Protein AF-A0A7S2Z6F0-F1 (afdb_monomer_lite)

Structure (mmCIF, N/CA/C/O backbone):
data_AF-A0A7S2Z6F0-F1
#
_entry.id   AF-A0A7S2Z6F0-F1
#
loop_
_atom_site.group_PDB
_atom_site.id
_atom_site.type_symbol
_atom_site.label_atom_id
_atom_site.label_alt_id
_atom_site.label_comp_id
_atom_site.label_asym_id
_atom_site.label_entity_id
_atom_site.label_seq_id
_atom_site.pdbx_PDB_ins_code
_atom_site.Cartn_x
_atom_site.Cartn_y
_atom_site.Cartn_z
_atom_site.occupancy
_atom_site.B_iso_or_equiv
_atom_site.auth_seq_id
_atom_site.auth_comp_id
_atom_site.auth_asym_id
_atom_site.auth_atom_id
_atom_site.pdbx_PDB_model_num
ATOM 1 N N . MET A 1 1 ? 10.493 10.769 13.240 1.00 28.98 1 MET A N 1
ATOM 2 C CA . MET A 1 1 ? 10.961 9.841 14.288 1.00 28.98 1 MET A CA 1
ATOM 3 C C . MET A 1 1 ? 11.169 8.491 13.631 1.00 28.98 1 MET A C 1
ATOM 5 O O . MET A 1 1 ? 10.191 7.843 13.295 1.00 28.98 1 MET A O 1
ATOM 9 N N . ALA A 1 2 ? 12.419 8.127 13.352 1.00 32.47 2 ALA A N 1
ATOM 10 C CA . ALA A 1 2 ? 12.763 6.760 12.983 1.00 32.47 2 ALA A CA 1
ATOM 11 C C . ALA A 1 2 ? 12.806 5.966 14.291 1.00 32.47 2 ALA A C 1
ATOM 13 O O . ALA A 1 2 ? 13.612 6.281 15.167 1.00 32.47 2 ALA A O 1
ATOM 14 N N . ALA A 1 3 ? 11.867 5.042 14.480 1.00 34.94 3 ALA A N 1
ATOM 15 C CA . ALA A 1 3 ? 11.883 4.174 15.646 1.00 34.94 3 ALA A CA 1
ATOM 16 C C . ALA A 1 3 ? 13.063 3.211 15.493 1.00 34.94 3 ALA A C 1
ATOM 18 O O . ALA A 1 3 ? 13.136 2.464 14.518 1.00 34.94 3 ALA A O 1
ATOM 19 N N . GLY A 1 4 ? 14.006 3.304 16.432 1.00 36.88 4 GLY A N 1
ATOM 20 C CA . GLY A 1 4 ? 15.134 2.395 16.538 1.00 36.88 4 GLY A CA 1
ATOM 21 C C . GLY A 1 4 ? 14.640 0.960 16.666 1.00 36.88 4 GLY A C 1
ATOM 22 O O . GLY A 1 4 ? 13.848 0.644 17.554 1.00 36.88 4 GLY A O 1
ATOM 23 N N . LEU A 1 5 ? 15.113 0.108 15.764 1.00 36.25 5 LEU A N 1
ATOM 24 C CA . LEU A 1 5 ? 15.184 -1.320 16.019 1.00 36.25 5 LEU A CA 1
ATOM 25 C C . LEU A 1 5 ? 16.353 -1.515 16.982 1.00 36.25 5 LEU A C 1
ATOM 27 O O . LEU A 1 5 ? 17.435 -0.972 16.750 1.00 36.25 5 LEU A O 1
ATOM 31 N N . GLY A 1 6 ? 16.087 -2.210 18.087 1.00 33.41 6 GLY A N 1
ATOM 32 C CA . GLY A 1 6 ? 17.112 -2.617 19.034 1.00 33.41 6 GLY A CA 1
ATOM 33 C C . GLY A 1 6 ? 18.266 -3.283 18.297 1.00 33.41 6 GLY A C 1
ATOM 34 O O . GLY A 1 6 ? 18.063 -4.064 17.368 1.00 33.41 6 GLY A O 1
ATOM 35 N N . THR A 1 7 ? 19.467 -2.892 18.693 1.00 40.44 7 THR A N 1
ATOM 36 C CA . THR A 1 7 ? 20.713 -3.568 18.375 1.00 40.44 7 THR A CA 1
ATOM 37 C C . THR A 1 7 ? 20.680 -4.916 19.083 1.00 40.44 7 THR A C 1
ATOM 39 O O . THR A 1 7 ? 20.999 -5.001 20.266 1.00 40.44 7 THR A O 1
ATOM 42 N N . ASP A 1 8 ? 20.225 -5.952 18.382 1.00 47.19 8 ASP A N 1
ATOM 43 C CA . ASP A 1 8 ? 20.734 -7.285 18.666 1.00 47.19 8 ASP A CA 1
ATOM 44 C C . ASP A 1 8 ? 22.156 -7.296 18.097 1.00 47.19 8 ASP A C 1
ATOM 46 O O . ASP A 1 8 ? 22.371 -7.253 16.882 1.00 47.19 8 ASP A O 1
ATOM 50 N N . ASP A 1 9 ? 23.101 -7.180 19.026 1.00 48.62 9 ASP A N 1
ATOM 51 C CA . ASP A 1 9 ? 24.543 -7.246 18.834 1.00 48.62 9 ASP A CA 1
ATOM 52 C C . ASP A 1 9 ? 24.935 -8.633 18.293 1.00 48.62 9 ASP A C 1
ATOM 54 O O . ASP A 1 9 ? 25.369 -9.503 19.043 1.00 48.62 9 ASP A O 1
ATOM 58 N N . ASP A 1 10 ? 24.782 -8.838 16.985 1.00 52.31 10 ASP A N 1
ATOM 59 C CA . ASP A 1 10 ? 25.494 -9.880 16.248 1.00 52.31 10 ASP A CA 1
ATOM 60 C C . ASP A 1 10 ? 26.629 -9.214 15.455 1.00 52.31 10 ASP A C 1
ATOM 62 O O . ASP A 1 10 ? 26.478 -8.785 14.306 1.00 52.31 10 ASP A O 1
ATOM 66 N N . ASP A 1 11 ? 27.775 -9.102 16.130 1.00 50.72 11 ASP A N 1
ATOM 67 C CA . ASP A 1 11 ? 29.098 -8.907 15.539 1.00 50.72 11 ASP A CA 1
ATOM 68 C C . ASP A 1 11 ? 29.379 -10.034 14.525 1.00 50.72 11 ASP A C 1
ATOM 70 O O . ASP A 1 11 ? 29.912 -11.086 14.872 1.00 50.72 11 ASP A O 1
ATOM 74 N N . ASP A 1 12 ? 29.038 -9.817 13.256 1.00 51.12 12 ASP A N 1
ATOM 75 C CA . ASP A 1 12 ? 29.495 -10.648 12.139 1.00 51.12 12 ASP A CA 1
ATOM 76 C C . ASP A 1 12 ? 30.152 -9.740 11.084 1.00 51.12 12 ASP A C 1
ATOM 78 O O . ASP A 1 12 ? 29.522 -9.197 10.169 1.00 51.12 12 ASP A O 1
ATOM 82 N N . ASP A 1 13 ? 31.467 -9.574 11.244 1.00 55.41 13 ASP A N 1
ATOM 83 C CA . ASP A 1 13 ? 32.414 -9.155 10.211 1.00 55.41 13 ASP A CA 1
ATOM 84 C C . ASP A 1 13 ? 32.274 -10.081 8.980 1.00 55.41 13 ASP A C 1
ATOM 86 O O . ASP A 1 13 ? 32.945 -11.107 8.869 1.00 55.41 13 ASP A O 1
ATOM 90 N N . ASP A 1 14 ? 31.405 -9.737 8.024 1.00 52.75 14 ASP A N 1
ATOM 91 C CA . ASP A 1 14 ? 31.362 -10.379 6.701 1.00 52.75 14 ASP A CA 1
ATOM 92 C C . ASP A 1 14 ? 31.604 -9.331 5.601 1.00 52.75 14 ASP A C 1
ATOM 94 O O . ASP A 1 14 ? 30.708 -8.832 4.910 1.00 52.75 14 ASP A O 1
ATOM 98 N N . ASN A 1 15 ? 32.879 -8.958 5.465 1.00 47.31 15 ASN A N 1
ATOM 99 C CA . ASN A 1 15 ? 33.428 -8.259 4.307 1.00 47.31 15 ASN A CA 1
ATOM 100 C C . ASN A 1 15 ? 33.490 -9.223 3.104 1.00 47.31 15 ASN A C 1
ATOM 102 O O . ASN A 1 15 ? 34.563 -9.654 2.685 1.00 47.31 15 ASN A O 1
ATOM 106 N N . GLY A 1 16 ? 32.323 -9.578 2.563 1.00 41.75 16 GLY A N 1
ATOM 107 C CA . GLY A 1 16 ? 32.182 -10.477 1.421 1.00 41.75 16 GLY A CA 1
ATOM 108 C C . GLY A 1 16 ? 30.924 -10.156 0.618 1.00 41.75 16 GLY A C 1
ATOM 109 O O . GLY A 1 16 ? 29.821 -10.451 1.057 1.00 41.75 16 GLY A O 1
ATOM 110 N N . GLY A 1 17 ? 31.105 -9.515 -0.543 1.00 44.94 17 GLY A N 1
ATOM 111 C CA . GLY A 1 17 ? 30.144 -9.413 -1.654 1.00 44.94 17 GLY A CA 1
ATOM 112 C C . GLY A 1 17 ? 28.656 -9.360 -1.288 1.00 44.94 17 GLY A C 1
ATOM 113 O O . GLY A 1 17 ? 27.978 -10.383 -1.244 1.00 44.94 17 GLY A O 1
ATOM 114 N N . LYS A 1 18 ? 28.108 -8.155 -1.096 1.00 53.34 18 LYS A N 1
ATOM 115 C CA . LYS A 1 18 ? 26.652 -7.953 -1.022 1.00 53.34 18 LYS A CA 1
ATOM 116 C C . LYS A 1 18 ? 26.072 -8.111 -2.433 1.00 53.34 18 LYS A C 1
ATOM 118 O O . LYS A 1 18 ? 25.842 -7.112 -3.112 1.00 53.34 18 LYS A O 1
ATOM 123 N N . ASP A 1 19 ? 25.890 -9.341 -2.898 1.00 49.50 19 ASP A N 1
ATOM 124 C CA . ASP A 1 19 ? 25.314 -9.612 -4.216 1.00 49.50 19 ASP A CA 1
ATOM 125 C C . ASP A 1 19 ? 23.825 -9.233 -4.218 1.00 49.50 19 ASP A C 1
ATOM 127 O O . ASP A 1 19 ? 22.947 -10.017 -3.863 1.00 49.50 19 ASP A O 1
ATOM 131 N N . LEU A 1 20 ? 23.537 -7.983 -4.587 1.00 54.72 20 LEU A N 1
ATOM 132 C CA . LEU A 1 20 ? 22.184 -7.482 -4.795 1.00 54.72 20 LEU A CA 1
ATOM 133 C C . LEU A 1 20 ? 21.721 -7.883 -6.201 1.00 54.72 20 LEU A C 1
ATOM 135 O O . LEU A 1 20 ? 22.098 -7.261 -7.193 1.00 54.72 20 LEU A O 1
ATOM 139 N N . ALA A 1 21 ? 20.875 -8.905 -6.299 1.00 60.53 21 ALA A N 1
ATOM 140 C CA . ALA A 1 21 ? 20.194 -9.228 -7.550 1.00 60.53 21 ALA A CA 1
ATOM 141 C C . ALA A 1 21 ? 19.023 -8.254 -7.769 1.00 60.53 21 ALA A C 1
ATOM 143 O O . ALA A 1 21 ? 18.063 -8.275 -7.000 1.00 60.53 21 ALA A O 1
ATOM 144 N N . ILE A 1 22 ? 19.101 -7.407 -8.802 1.00 61.94 22 ILE A N 1
ATOM 145 C CA . ILE A 1 22 ? 18.064 -6.418 -9.139 1.00 61.94 22 ILE A CA 1
ATOM 146 C C . ILE A 1 22 ? 17.164 -6.976 -10.246 1.00 61.94 22 ILE A C 1
ATOM 148 O O . ILE A 1 22 ? 17.638 -7.317 -11.328 1.00 61.94 22 ILE A O 1
ATOM 152 N N . GLY A 1 23 ? 15.857 -7.038 -9.990 1.00 59.66 23 GLY A N 1
ATOM 153 C CA . GLY A 1 23 ? 14.843 -7.317 -11.012 1.00 59.66 23 GLY A CA 1
ATOM 154 C C . GLY A 1 23 ? 14.172 -6.029 -11.495 1.00 59.66 23 GLY A C 1
ATOM 155 O O . GLY A 1 23 ? 13.851 -5.169 -10.679 1.00 59.66 23 GLY A O 1
ATOM 156 N N . SER A 1 24 ? 13.931 -5.881 -12.803 1.00 54.88 24 SER A N 1
ATOM 157 C CA . SER A 1 24 ? 13.106 -4.783 -13.334 1.00 54.88 24 SER A CA 1
ATOM 158 C C . SER A 1 24 ? 11.615 -5.140 -13.266 1.00 54.88 24 SER A C 1
ATOM 160 O O . SER A 1 24 ? 11.223 -6.210 -13.741 1.00 54.88 24 SER A O 1
ATOM 162 N N . MET A 1 25 ? 10.773 -4.249 -12.735 1.00 56.59 25 MET A N 1
ATOM 163 C CA . MET A 1 25 ? 9.312 -4.422 -12.714 1.00 56.59 25 MET A CA 1
ATOM 164 C C . MET A 1 25 ? 8.637 -4.040 -14.050 1.00 56.59 25 MET A C 1
ATOM 166 O O . MET A 1 25 ? 9.199 -3.328 -14.875 1.00 56.59 25 MET A O 1
ATOM 170 N N . ARG A 1 26 ? 7.459 -4.637 -14.285 1.00 63.72 26 ARG A N 1
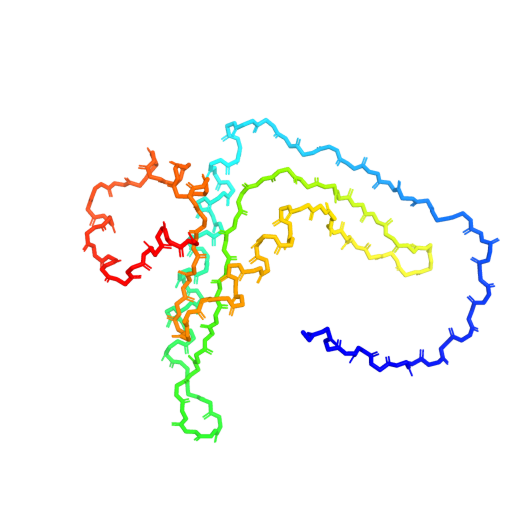ATOM 171 C CA . ARG A 1 26 ? 6.807 -4.893 -15.588 1.00 63.72 26 ARG A CA 1
ATOM 172 C C . ARG A 1 26 ? 6.048 -3.702 -16.223 1.00 63.72 26 ARG A C 1
ATOM 174 O O . ARG A 1 26 ? 5.934 -2.634 -15.641 1.00 63.72 26 ARG A O 1
ATOM 181 N N . ARG A 1 27 ? 5.513 -3.949 -17.437 1.00 61.91 27 ARG A N 1
ATOM 182 C CA . ARG A 1 27 ? 4.737 -3.055 -18.335 1.00 61.91 27 ARG A CA 1
ATOM 183 C C . ARG A 1 27 ? 3.595 -2.288 -17.644 1.00 61.91 27 ARG A C 1
ATOM 185 O O . ARG A 1 27 ? 2.875 -2.860 -16.833 1.00 61.91 27 ARG A O 1
ATOM 192 N N . GLU A 1 28 ? 3.336 -1.064 -18.112 1.00 64.00 28 GLU A N 1
ATOM 193 C CA . GLU A 1 28 ? 2.291 -0.134 -17.629 1.00 64.00 28 GLU A CA 1
ATOM 194 C C . GLU A 1 28 ? 0.897 -0.754 -17.433 1.00 64.00 28 GLU A C 1
ATOM 196 O O . GLU A 1 28 ? 0.264 -0.535 -16.405 1.00 64.00 28 GLU A O 1
ATOM 201 N N . ALA A 1 29 ? 0.431 -1.594 -18.362 1.00 62.88 29 ALA A N 1
ATOM 202 C CA . ALA A 1 29 ? -0.895 -2.218 -18.268 1.00 62.88 29 ALA A CA 1
ATOM 203 C C . ALA A 1 29 ? -1.066 -3.132 -17.036 1.00 62.88 29 ALA A C 1
ATOM 205 O O . ALA A 1 29 ? -2.184 -3.369 -16.586 1.00 62.88 29 ALA A O 1
ATOM 206 N N . GLU A 1 30 ? 0.031 -3.641 -16.467 1.00 75.25 30 GLU A N 1
ATOM 207 C CA . GLU A 1 30 ? -0.012 -4.475 -15.261 1.00 75.25 30 GLU A CA 1
ATOM 208 C C . GLU A 1 30 ? -0.081 -3.620 -13.982 1.00 75.25 30 GLU A C 1
ATOM 210 O O . GLU A 1 30 ? -0.606 -4.085 -12.969 1.00 75.25 30 GLU A O 1
ATOM 215 N N . LYS A 1 31 ? 0.351 -2.347 -14.030 1.00 81.00 31 LYS A N 1
ATOM 216 C CA . LYS A 1 31 ? 0.332 -1.433 -12.874 1.00 81.00 31 LYS A CA 1
ATOM 217 C C . LYS A 1 31 ? -1.090 -1.192 -12.369 1.00 81.00 31 LYS A C 1
ATOM 219 O O . LYS A 1 31 ? -1.323 -1.272 -11.166 1.00 81.00 31 LYS A O 1
ATOM 224 N N . ALA A 1 32 ? -2.047 -0.989 -13.276 1.00 83.81 32 ALA A N 1
ATOM 225 C CA . ALA A 1 32 ? -3.443 -0.756 -12.908 1.00 83.81 32 ALA A CA 1
ATOM 226 C C . ALA A 1 32 ? -4.075 -1.976 -12.213 1.00 83.81 32 ALA A C 1
ATOM 228 O O . ALA A 1 32 ? -4.731 -1.836 -11.182 1.00 83.81 32 ALA A O 1
ATOM 229 N N . SER A 1 33 ? -3.807 -3.191 -12.707 1.00 85.69 33 SER A N 1
ATOM 230 C CA . SER A 1 33 ? -4.293 -4.420 -12.065 1.00 85.69 33 SER A CA 1
ATOM 231 C C . SER A 1 33 ? -3.692 -4.621 -10.671 1.00 85.69 33 SER A C 1
ATOM 233 O O . SER A 1 33 ? -4.401 -5.037 -9.755 1.00 85.69 33 SER A O 1
ATOM 235 N N . CYS A 1 34 ? -2.400 -4.330 -10.493 1.00 87.06 34 CYS A N 1
ATOM 236 C CA . CYS A 1 34 ? -1.738 -4.414 -9.190 1.00 87.06 34 CYS A CA 1
ATOM 237 C C . CYS A 1 34 ? -2.289 -3.375 -8.204 1.00 87.06 34 CYS A C 1
ATOM 239 O O . CYS A 1 34 ? -2.581 -3.715 -7.058 1.00 87.06 34 CYS A O 1
ATOM 241 N N . ALA A 1 35 ? -2.478 -2.133 -8.658 1.00 88.38 35 ALA A N 1
ATOM 242 C CA . ALA A 1 35 ? -3.065 -1.060 -7.860 1.00 88.38 35 ALA A CA 1
ATOM 243 C C . ALA A 1 35 ? -4.481 -1.423 -7.389 1.00 88.38 35 ALA A C 1
ATOM 245 O O . ALA A 1 35 ? -4.791 -1.309 -6.203 1.00 88.38 35 ALA A O 1
ATOM 246 N N . MET A 1 36 ? -5.311 -1.948 -8.294 1.00 86.62 36 MET A N 1
ATOM 247 C CA . MET A 1 36 ? -6.651 -2.439 -7.974 1.00 86.62 36 MET A CA 1
ATOM 248 C C . MET A 1 36 ? -6.630 -3.522 -6.900 1.00 86.62 36 MET A C 1
ATOM 250 O O . MET A 1 36 ? -7.355 -3.411 -5.914 1.00 86.62 36 MET A O 1
ATOM 254 N N . ALA A 1 37 ? -5.778 -4.537 -7.063 1.00 88.75 37 ALA A N 1
ATOM 255 C CA . ALA A 1 37 ? -5.667 -5.631 -6.105 1.00 88.75 37 ALA A CA 1
ATOM 256 C C . ALA A 1 37 ? -5.235 -5.134 -4.715 1.00 88.75 37 ALA A C 1
ATOM 258 O O . ALA A 1 37 ? -5.806 -5.549 -3.704 1.00 88.75 37 ALA A O 1
ATOM 259 N N . ALA A 1 38 ? -4.269 -4.211 -4.657 1.00 90.12 38 ALA A N 1
ATOM 260 C CA . ALA A 1 38 ? -3.800 -3.618 -3.407 1.00 90.12 38 ALA A CA 1
ATOM 261 C C . ALA A 1 38 ? -4.907 -2.818 -2.700 1.00 90.12 38 ALA A C 1
ATOM 263 O O . ALA A 1 38 ? -5.125 -2.990 -1.498 1.00 90.12 38 ALA A O 1
ATOM 264 N N . VAL A 1 39 ? -5.651 -1.996 -3.446 1.00 89.19 39 VAL A N 1
ATOM 265 C CA . VAL A 1 39 ? -6.768 -1.212 -2.902 1.00 89.19 39 VAL A CA 1
ATOM 266 C C . VAL A 1 39 ? -7.909 -2.124 -2.448 1.00 89.19 39 VAL A C 1
ATOM 268 O O . VAL A 1 39 ? -8.403 -1.960 -1.334 1.00 89.19 39 VAL A O 1
ATOM 271 N N . SER A 1 40 ? -8.312 -3.116 -3.251 1.00 88.50 40 SER A N 1
ATOM 272 C CA . SER A 1 40 ? -9.377 -4.054 -2.868 1.00 88.50 40 SER A CA 1
ATOM 273 C C . SER A 1 40 ? -9.007 -4.857 -1.626 1.00 88.50 40 SER A C 1
ATOM 275 O O . SER A 1 40 ? -9.836 -5.046 -0.738 1.00 88.50 40 SER A O 1
ATOM 277 N N . PHE A 1 41 ? -7.746 -5.285 -1.539 1.00 90.31 41 PHE A N 1
ATOM 278 C CA . PHE A 1 41 ? -7.245 -6.008 -0.383 1.00 90.31 41 PHE A CA 1
ATOM 279 C C . PHE A 1 41 ? -7.286 -5.129 0.864 1.00 90.31 41 PHE A C 1
ATOM 281 O O . PHE A 1 41 ? -7.891 -5.509 1.861 1.00 90.31 41 PHE A O 1
ATOM 288 N N . GLY A 1 42 ? -6.714 -3.926 0.813 1.00 90.12 42 GLY A N 1
ATOM 289 C CA . GLY A 1 42 ? -6.692 -3.067 1.991 1.00 90.12 42 GLY A CA 1
ATOM 290 C C . GLY A 1 42 ? -8.091 -2.620 2.440 1.00 90.12 42 GLY A C 1
ATOM 291 O O . GLY A 1 42 ? -8.308 -2.472 3.640 1.00 90.12 42 GLY A O 1
ATOM 292 N N . LYS A 1 43 ? -9.066 -2.483 1.525 1.00 86.94 43 LYS A N 1
ATOM 293 C CA . LYS A 1 43 ? -10.479 -2.267 1.890 1.00 86.94 43 LYS A CA 1
ATOM 294 C C . LYS A 1 43 ? -11.049 -3.446 2.677 1.00 86.94 43 LYS A C 1
ATOM 296 O O . LYS A 1 43 ? -11.636 -3.230 3.731 1.00 86.94 43 LYS A O 1
ATOM 301 N N . ALA A 1 44 ? -10.839 -4.671 2.196 1.00 90.06 44 ALA A N 1
ATOM 302 C CA . ALA A 1 44 ? -11.299 -5.875 2.886 1.00 90.06 44 ALA A CA 1
ATOM 303 C C . ALA A 1 44 ? -10.668 -6.007 4.282 1.00 90.06 44 ALA A C 1
ATOM 305 O O . ALA A 1 44 ? -11.354 -6.327 5.246 1.00 90.06 44 ALA A O 1
ATOM 306 N N . VAL A 1 45 ? -9.375 -5.694 4.412 1.00 90.81 45 VAL A N 1
ATOM 307 C CA . VAL A 1 45 ? -8.681 -5.732 5.707 1.00 90.81 45 VAL A CA 1
ATOM 308 C C . VAL A 1 45 ? -9.210 -4.652 6.660 1.00 90.81 45 VAL A C 1
ATOM 310 O O . VAL A 1 45 ? -9.353 -4.916 7.849 1.00 90.81 45 VAL A O 1
ATOM 313 N N . LEU A 1 46 ? -9.520 -3.449 6.168 1.00 87.81 46 LEU A N 1
ATOM 314 C CA . LEU A 1 46 ? -10.105 -2.378 6.984 1.00 87.81 46 LEU A CA 1
ATOM 315 C C . LEU A 1 46 ? -11.496 -2.735 7.508 1.00 87.81 46 LEU A C 1
ATOM 317 O O . LEU A 1 46 ? -11.791 -2.473 8.676 1.00 87.81 46 LEU A O 1
ATOM 321 N N . ASP A 1 47 ? -12.328 -3.327 6.653 1.00 88.06 47 ASP A N 1
ATOM 322 C CA . ASP A 1 47 ? -13.662 -3.789 7.027 1.00 88.06 47 ASP A CA 1
ATOM 323 C C . ASP A 1 47 ? -13.571 -4.873 8.109 1.00 88.06 47 ASP A C 1
ATOM 325 O O . ASP A 1 47 ? -14.136 -4.723 9.195 1.00 88.06 47 ASP A O 1
ATOM 329 N N . GLU A 1 48 ? -12.732 -5.885 7.879 1.00 90.44 48 GLU A N 1
ATOM 330 C CA . GLU A 1 48 ? -12.516 -6.979 8.827 1.00 90.44 48 GLU A CA 1
ATOM 331 C C . GLU A 1 48 ? -11.919 -6.496 10.156 1.00 90.44 48 GLU A C 1
ATOM 333 O O . GLU A 1 48 ? -12.361 -6.901 11.230 1.00 90.44 48 GLU A O 1
ATOM 338 N N . ALA A 1 49 ? -10.957 -5.570 10.116 1.00 89.56 49 ALA A N 1
ATOM 339 C CA . ALA A 1 49 ? -10.382 -4.996 11.328 1.00 89.56 49 ALA A CA 1
ATOM 340 C C . ALA A 1 49 ? -11.445 -4.281 12.172 1.00 89.56 49 ALA A C 1
ATOM 342 O O . ALA A 1 49 ? -11.480 -4.451 13.389 1.00 89.56 49 ALA A O 1
ATOM 343 N N . SER A 1 50 ? -12.358 -3.538 11.543 1.00 87.25 50 SER A N 1
ATOM 344 C CA . SER A 1 50 ? -13.414 -2.824 12.268 1.00 87.25 50 SER A CA 1
ATOM 345 C C . SER A 1 50 ? -14.414 -3.755 12.971 1.00 87.25 50 SER A C 1
ATOM 347 O O . SER A 1 50 ? -15.003 -3.372 13.988 1.00 87.25 50 SER A O 1
ATOM 349 N N . ASN A 1 51 ? -14.537 -4.995 12.485 1.00 89.38 51 ASN A N 1
ATOM 350 C CA . ASN A 1 51 ? -15.357 -6.050 13.078 1.00 89.38 51 ASN A CA 1
ATOM 351 C C . ASN A 1 51 ? -14.663 -6.765 14.253 1.00 89.38 51 ASN A C 1
ATOM 353 O O . ASN A 1 51 ? -15.308 -7.533 14.971 1.00 89.38 51 ASN A O 1
ATOM 357 N N . HIS A 1 52 ? -13.374 -6.500 14.498 1.00 90.31 52 HIS A N 1
ATOM 358 C CA . HIS A 1 52 ? -12.613 -7.134 15.568 1.00 90.31 52 HIS A CA 1
ATOM 359 C C . HIS A 1 52 ? -12.490 -6.249 16.818 1.00 90.31 52 HIS A C 1
ATOM 361 O O . HIS A 1 52 ? -12.084 -5.084 16.763 1.00 90.31 52 HIS A O 1
ATOM 367 N N . LEU A 1 53 ? -12.789 -6.832 17.981 1.00 90.88 53 LEU A N 1
ATOM 368 C CA . LEU A 1 53 ? -12.594 -6.212 19.290 1.00 90.88 53 LEU A CA 1
ATOM 369 C C . LEU A 1 53 ? -11.233 -6.600 19.861 1.00 90.88 53 LEU A C 1
ATOM 371 O O . LEU A 1 53 ? -10.918 -7.774 20.034 1.00 90.88 53 LEU A O 1
ATOM 375 N N . MET A 1 54 ? -10.436 -5.595 20.199 1.00 90.69 54 MET A N 1
ATOM 376 C CA . MET A 1 54 ? -9.164 -5.792 20.879 1.00 90.69 54 MET A CA 1
ATOM 377 C C . MET A 1 54 ? -9.377 -6.155 22.363 1.00 90.69 54 MET A C 1
ATOM 379 O O . MET A 1 54 ? -10.405 -5.796 22.944 1.00 90.69 54 MET A O 1
ATOM 383 N N . PRO A 1 55 ? -8.382 -6.765 23.044 1.00 91.31 55 PRO A N 1
ATOM 384 C CA . PRO A 1 55 ? -8.470 -7.111 24.473 1.00 91.31 55 PRO A CA 1
ATOM 385 C C . PRO A 1 55 ? -8.746 -5.925 25.412 1.00 91.31 55 PRO A C 1
ATOM 387 O O . PRO A 1 55 ? -9.175 -6.108 26.545 1.00 91.31 55 PRO A O 1
ATOM 390 N N . ASN A 1 56 ? -8.504 -4.698 24.945 1.00 91.88 56 ASN A N 1
ATOM 391 C CA . ASN A 1 56 ? -8.790 -3.455 25.661 1.00 91.88 56 ASN A CA 1
ATOM 392 C C . ASN A 1 56 ? -10.249 -2.967 25.494 1.00 91.88 56 ASN A C 1
ATOM 394 O O . ASN A 1 56 ? -10.568 -1.861 25.929 1.00 91.88 56 ASN A O 1
ATOM 398 N N . GLY A 1 57 ? -11.113 -3.747 24.833 1.00 89.19 57 GLY A N 1
ATOM 399 C CA . GLY A 1 57 ? -12.522 -3.428 24.592 1.00 89.19 57 GLY A CA 1
ATOM 400 C C . GLY A 1 57 ? -12.773 -2.384 23.499 1.00 89.19 57 GLY A C 1
ATOM 401 O O . GLY A 1 57 ? -13.911 -1.956 23.325 1.00 89.19 57 GLY A O 1
ATOM 402 N N . LYS A 1 58 ? -11.740 -1.951 22.764 1.00 89.69 58 LYS A N 1
ATOM 403 C CA . LYS A 1 58 ? -11.870 -1.015 21.637 1.00 89.69 58 LYS A CA 1
ATOM 404 C C . LYS A 1 58 ? -11.913 -1.768 20.309 1.00 89.69 58 LYS A C 1
ATOM 406 O O . LYS A 1 58 ? -11.354 -2.856 20.184 1.00 89.69 58 LYS A O 1
ATOM 411 N N . GLN A 1 59 ? -12.552 -1.164 19.310 1.00 88.00 59 GLN A N 1
ATOM 412 C CA . GLN A 1 59 ? -12.493 -1.656 17.933 1.00 88.00 59 GLN A CA 1
ATOM 413 C C . GLN A 1 59 ? -11.061 -1.558 17.401 1.00 88.00 59 GLN A C 1
ATOM 415 O O . GLN A 1 59 ? -10.372 -0.564 17.659 1.00 88.00 59 GLN A O 1
ATOM 420 N N . CYS A 1 60 ? -10.620 -2.575 16.663 1.00 90.62 60 CYS A N 1
ATOM 421 C CA . CYS A 1 60 ? -9.324 -2.547 16.003 1.00 90.62 60 CYS A CA 1
ATOM 422 C C . CYS A 1 60 ? -9.348 -1.492 14.889 1.00 90.62 60 CYS A C 1
ATOM 424 O O . CYS A 1 60 ? -10.160 -1.537 13.967 1.00 90.62 60 CYS A O 1
ATOM 426 N N . GLN A 1 61 ? -8.465 -0.502 15.002 1.00 88.56 61 GLN A N 1
ATOM 427 C CA . GLN A 1 61 ? -8.311 0.558 14.014 1.00 88.56 61 GLN A CA 1
ATOM 428 C C . GLN A 1 61 ? -6.946 0.416 13.363 1.00 88.56 61 GLN A C 1
ATOM 430 O O . GLN A 1 61 ? -5.920 0.678 13.990 1.00 88.56 61 GLN A O 1
ATOM 435 N N . ILE A 1 62 ? -6.946 0.020 12.095 1.00 90.06 62 ILE A N 1
ATOM 436 C CA . ILE A 1 62 ? -5.736 -0.040 11.281 1.00 90.06 62 ILE A CA 1
ATOM 437 C C . ILE A 1 62 ? -5.650 1.180 10.369 1.00 90.06 62 ILE A C 1
ATOM 439 O O . ILE A 1 62 ? -6.648 1.845 10.083 1.00 90.06 62 ILE A O 1
ATOM 443 N N . ARG A 1 63 ? -4.434 1.471 9.925 1.00 91.12 63 ARG A N 1
ATOM 444 C CA . ARG A 1 63 ? -4.126 2.509 8.948 1.00 91.12 63 ARG A CA 1
ATOM 445 C C . ARG A 1 63 ? -3.527 1.851 7.717 1.00 91.12 63 ARG A C 1
ATOM 447 O O . ARG A 1 63 ? -2.821 0.853 7.847 1.00 91.12 63 ARG A O 1
ATOM 454 N N . ALA A 1 64 ? -3.807 2.399 6.544 1.00 89.31 64 ALA A N 1
ATOM 455 C CA . ALA A 1 64 ? -3.237 1.912 5.295 1.00 89.31 64 ALA A CA 1
ATOM 456 C C . ALA A 1 64 ? -2.880 3.081 4.372 1.00 89.31 64 ALA A C 1
ATOM 458 O O . ALA A 1 64 ? -3.590 4.083 4.325 1.00 89.31 64 ALA A O 1
ATOM 459 N N . GLY A 1 65 ? -1.791 2.932 3.623 1.00 90.81 65 GLY A N 1
ATOM 460 C CA . GLY A 1 65 ? -1.337 3.884 2.614 1.00 90.81 65 GLY A CA 1
ATOM 461 C C . GLY A 1 65 ? -1.003 3.160 1.319 1.00 90.81 65 GLY A C 1
ATOM 462 O O . GLY A 1 65 ? -0.31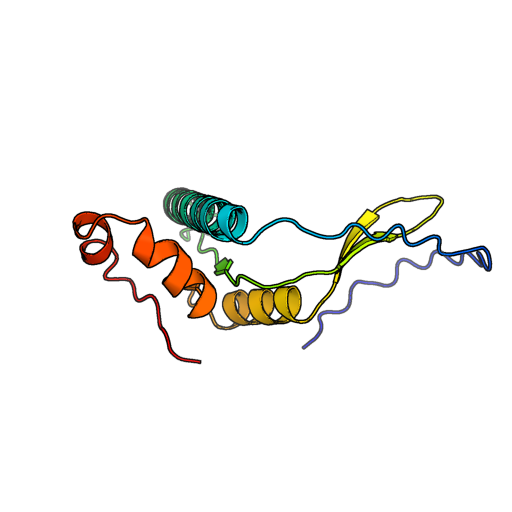8 2.138 1.356 1.00 90.81 65 GLY A O 1
ATOM 463 N N . VAL A 1 66 ? -1.482 3.668 0.183 1.00 90.44 66 VAL A N 1
ATOM 464 C CA . VAL A 1 66 ? -1.231 3.069 -1.135 1.00 90.44 66 VAL A CA 1
ATOM 465 C C . VAL A 1 66 ? -0.695 4.124 -2.097 1.00 90.44 66 VAL A C 1
ATOM 467 O O . VAL A 1 66 ? -1.284 5.189 -2.269 1.00 90.44 66 VAL A O 1
ATOM 470 N N . HIS A 1 67 ? 0.425 3.806 -2.737 1.00 91.69 67 HIS A N 1
ATOM 471 C CA . HIS A 1 67 ? 1.043 4.619 -3.776 1.00 91.69 67 HIS A CA 1
ATOM 472 C C . HIS A 1 67 ? 1.596 3.704 -4.873 1.00 91.69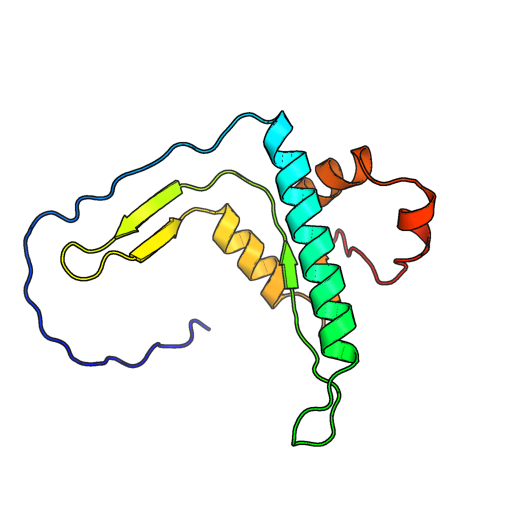 67 HIS A C 1
ATOM 474 O O . HIS A 1 67 ? 2.074 2.604 -4.585 1.00 91.69 67 HIS A O 1
ATOM 480 N N . THR A 1 68 ? 1.526 4.159 -6.121 1.00 90.25 68 THR A N 1
ATOM 481 C CA . THR A 1 68 ? 1.962 3.411 -7.300 1.00 90.25 68 THR A CA 1
ATOM 482 C C . THR A 1 68 ? 3.102 4.165 -7.953 1.00 90.25 68 THR A C 1
ATOM 484 O O . THR A 1 68 ? 2.965 5.339 -8.277 1.00 90.25 68 THR A O 1
ATOM 487 N N . GLY A 1 69 ? 4.211 3.471 -8.173 1.00 88.75 69 GLY A N 1
ATOM 488 C CA . GLY A 1 69 ? 5.405 4.032 -8.781 1.00 88.75 69 GLY A CA 1
ATOM 489 C C . GLY A 1 69 ? 6.455 2.953 -8.997 1.00 88.75 69 GLY A C 1
ATOM 490 O O . GLY A 1 69 ? 6.255 1.785 -8.646 1.00 88.75 69 GLY A O 1
ATOM 491 N N . ASP A 1 70 ? 7.576 3.340 -9.590 1.00 87.81 70 ASP A N 1
ATOM 492 C CA . ASP A 1 70 ? 8.662 2.407 -9.864 1.00 87.81 70 ASP A CA 1
ATOM 493 C C . ASP A 1 70 ? 9.455 2.112 -8.583 1.00 87.81 70 ASP A C 1
ATOM 495 O O . ASP A 1 70 ? 9.652 2.975 -7.723 1.00 87.81 70 ASP A O 1
ATOM 499 N N . VAL A 1 71 ? 9.904 0.870 -8.433 1.00 85.56 71 VAL A N 1
ATOM 500 C CA . VAL A 1 71 ? 10.646 0.418 -7.255 1.00 85.56 71 VAL A CA 1
ATOM 501 C C . VAL A 1 71 ? 11.773 -0.511 -7.685 1.00 85.56 71 VAL A C 1
ATOM 503 O O . VAL A 1 71 ? 11.617 -1.337 -8.585 1.00 85.56 71 VAL A O 1
ATOM 506 N N . CYS A 1 72 ? 12.918 -0.381 -7.028 1.00 84.88 72 CYS A N 1
ATOM 507 C CA . CYS A 1 72 ? 14.023 -1.313 -7.152 1.00 84.88 72 CYS A CA 1
ATOM 508 C C . CYS A 1 72 ? 13.816 -2.441 -6.144 1.00 84.88 72 CYS A C 1
ATOM 510 O O . CYS A 1 72 ? 13.722 -2.201 -4.942 1.00 84.88 72 CYS A O 1
ATOM 512 N N . SER A 1 73 ? 13.769 -3.680 -6.613 1.00 83.94 73 SER A N 1
ATOM 513 C CA . SER A 1 73 ? 13.633 -4.850 -5.748 1.00 83.94 73 SER A CA 1
ATOM 514 C C . SER A 1 73 ? 14.857 -5.747 -5.835 1.00 83.94 73 SER A C 1
ATOM 516 O O . SER A 1 73 ? 15.365 -5.967 -6.937 1.00 83.94 73 SER A O 1
ATOM 518 N N . GLY A 1 74 ? 15.284 -6.312 -4.706 1.00 84.94 74 GLY A N 1
ATOM 519 C CA . GLY A 1 74 ? 16.374 -7.280 -4.690 1.00 84.94 74 GLY A CA 1
ATOM 520 C C . GLY A 1 74 ? 16.498 -8.066 -3.393 1.00 84.94 74 GLY A C 1
ATOM 521 O O . GLY A 1 74 ? 15.802 -7.801 -2.415 1.00 84.94 74 GLY A O 1
ATOM 522 N N . VAL A 1 75 ? 17.383 -9.061 -3.398 1.00 84.38 75 VAL A N 1
ATOM 523 C CA . VAL A 1 75 ? 17.687 -9.887 -2.222 1.00 84.38 75 VAL A CA 1
ATOM 524 C C . VAL A 1 75 ? 18.927 -9.338 -1.527 1.00 84.38 75 VAL A C 1
ATOM 526 O O . VAL A 1 75 ? 19.940 -9.087 -2.175 1.00 84.38 75 VAL A O 1
ATOM 529 N N . VAL A 1 76 ? 18.841 -9.144 -0.213 1.00 83.31 76 VAL A N 1
ATOM 530 C CA . VAL A 1 76 ? 19.942 -8.663 0.625 1.00 83.31 76 VAL A CA 1
ATOM 531 C C . VAL A 1 76 ? 20.344 -9.754 1.612 1.00 83.31 76 VAL A C 1
ATOM 533 O O . VAL A 1 76 ? 19.488 -10.303 2.302 1.00 83.31 76 VAL A O 1
ATOM 536 N N . GLY A 1 77 ? 21.650 -10.006 1.719 1.00 79.62 77 GLY A N 1
ATOM 537 C CA . GLY A 1 77 ? 22.237 -10.967 2.653 1.00 79.62 77 GLY A CA 1
ATOM 538 C C . GLY A 1 77 ? 22.508 -12.327 2.010 1.00 79.62 77 GLY A C 1
ATOM 539 O O . GLY A 1 77 ? 21.643 -12.900 1.354 1.00 79.62 77 GLY A O 1
ATOM 540 N N . SER A 1 78 ? 23.718 -12.845 2.219 1.00 79.50 78 SER A N 1
ATOM 541 C CA . SER A 1 78 ? 24.160 -14.155 1.724 1.00 79.50 78 SER A CA 1
ATOM 542 C C . SER A 1 78 ? 23.684 -15.300 2.626 1.00 79.50 78 SER A C 1
ATOM 544 O O . SER A 1 78 ? 23.171 -16.301 2.134 1.00 79.50 78 SER A O 1
ATOM 546 N N . ARG A 1 79 ? 23.804 -15.142 3.952 1.00 81.50 79 ARG A N 1
ATOM 547 C CA . ARG A 1 79 ? 23.385 -16.151 4.948 1.00 81.50 79 ARG A CA 1
ATOM 548 C C . ARG A 1 79 ? 21.888 -16.105 5.263 1.00 81.50 79 ARG A C 1
ATOM 550 O O . ARG A 1 79 ? 21.271 -17.143 5.475 1.00 81.50 79 ARG A O 1
ATOM 557 N N . MET A 1 80 ? 21.302 -14.908 5.275 1.00 79.31 80 MET A N 1
ATOM 558 C CA . MET A 1 80 ? 19.876 -14.678 5.537 1.00 79.31 80 MET A CA 1
ATOM 559 C C . MET A 1 80 ? 19.271 -13.804 4.433 1.00 79.31 80 MET A C 1
ATOM 561 O O . MET A 1 80 ? 19.138 -12.590 4.621 1.00 79.31 80 MET A O 1
ATOM 565 N N . PRO A 1 81 ? 18.932 -14.396 3.273 1.00 84.56 81 PRO A N 1
ATOM 566 C CA . PRO A 1 81 ? 18.406 -13.648 2.141 1.00 84.56 81 PRO A CA 1
ATOM 567 C C . PRO A 1 81 ? 17.035 -13.055 2.476 1.00 84.56 81 PRO A C 1
ATOM 569 O O . PRO A 1 81 ? 16.056 -13.773 2.685 1.00 84.56 81 PRO A O 1
ATOM 572 N N . ARG A 1 82 ? 16.956 -11.723 2.501 1.00 86.50 82 ARG A N 1
ATOM 573 C CA . ARG A 1 82 ? 15.709 -10.966 2.664 1.00 86.50 82 ARG A CA 1
ATOM 574 C C . ARG A 1 82 ? 15.358 -10.261 1.366 1.00 86.50 82 ARG A C 1
ATOM 576 O O . ARG A 1 82 ? 16.196 -9.568 0.794 1.00 86.50 82 ARG A O 1
ATOM 583 N N . TYR A 1 83 ? 14.118 -10.422 0.915 1.00 88.06 83 TYR A N 1
ATOM 584 C CA . TYR A 1 83 ? 13.615 -9.660 -0.221 1.00 88.06 83 TYR A CA 1
ATOM 585 C C . TYR A 1 83 ? 13.269 -8.243 0.232 1.00 88.06 83 TYR A C 1
ATOM 587 O O . TYR A 1 83 ? 12.416 -8.049 1.098 1.00 88.06 83 TYR A O 1
ATOM 595 N N . CYS A 1 84 ? 13.946 -7.264 -0.352 1.00 86.00 84 CYS A N 1
ATOM 596 C CA . CYS A 1 84 ? 13.830 -5.863 0.007 1.00 86.00 84 CYS A CA 1
ATOM 597 C C . CYS A 1 84 ? 13.355 -5.042 -1.195 1.00 86.00 84 CYS A C 1
ATOM 599 O O . CYS A 1 84 ? 13.744 -5.286 -2.341 1.00 86.00 84 CYS A O 1
ATOM 601 N N . LEU A 1 85 ? 12.531 -4.039 -0.904 1.00 85.94 85 LEU A N 1
ATOM 602 C CA . LEU A 1 85 ? 12.066 -3.034 -1.852 1.00 85.94 85 LEU A CA 1
ATOM 603 C C . LEU A 1 85 ? 12.704 -1.690 -1.489 1.00 85.94 85 LEU A C 1
ATOM 605 O O . LEU A 1 85 ? 12.699 -1.296 -0.324 1.00 85.94 85 LEU A O 1
ATOM 609 N N . PHE A 1 86 ? 13.232 -0.987 -2.485 1.00 85.50 86 PHE A N 1
ATOM 610 C CA . PHE A 1 86 ? 13.908 0.297 -2.338 1.00 85.50 86 PHE A CA 1
ATOM 611 C C . PHE A 1 86 ? 13.426 1.285 -3.397 1.00 85.50 86 PHE A C 1
ATOM 613 O O . PHE A 1 86 ? 13.197 0.919 -4.547 1.00 85.50 86 PHE A O 1
ATOM 620 N N . GLY A 1 87 ? 13.324 2.556 -3.026 1.00 87.06 87 GLY A N 1
ATOM 621 C CA . GLY A 1 87 ? 12.973 3.640 -3.939 1.00 87.06 87 GLY A CA 1
ATOM 622 C C . GLY A 1 87 ? 12.084 4.683 -3.278 1.00 87.06 87 GLY A C 1
ATOM 623 O O . GLY A 1 87 ? 11.605 4.502 -2.159 1.00 87.06 87 GLY A O 1
ATOM 624 N N . ASP A 1 88 ? 11.834 5.776 -3.986 1.00 90.69 88 ASP A N 1
ATOM 625 C CA . ASP A 1 88 ? 10.977 6.844 -3.469 1.00 90.69 88 ASP A CA 1
ATOM 626 C C . ASP A 1 88 ? 9.526 6.383 -3.322 1.00 90.69 88 ASP A C 1
ATOM 628 O O . ASP A 1 88 ? 8.860 6.755 -2.360 1.00 90.69 88 ASP A O 1
ATOM 632 N N . THR A 1 89 ? 9.073 5.469 -4.183 1.00 91.38 89 THR A N 1
ATOM 633 C CA . THR A 1 89 ? 7.728 4.884 -4.131 1.00 91.38 89 THR A CA 1
ATOM 634 C C . THR A 1 89 ? 7.409 4.264 -2.766 1.00 91.38 89 THR A C 1
ATOM 636 O O . THR A 1 89 ? 6.330 4.505 -2.224 1.00 91.38 89 THR A O 1
ATOM 639 N N . VAL A 1 90 ? 8.339 3.512 -2.158 1.00 91.38 90 VAL A N 1
ATOM 640 C CA . VAL A 1 90 ? 8.103 2.903 -0.832 1.00 91.38 90 VAL A CA 1
ATOM 641 C C . VAL A 1 90 ? 8.082 3.948 0.285 1.00 91.38 90 VAL A C 1
ATOM 643 O O . VAL A 1 90 ? 7.296 3.832 1.225 1.00 91.38 90 VAL A O 1
ATOM 646 N N . ASN A 1 91 ? 8.882 5.009 0.156 1.00 91.75 91 ASN A N 1
ATOM 647 C CA . ASN A 1 91 ? 8.884 6.122 1.103 1.00 91.75 91 ASN A CA 1
ATOM 648 C C . ASN A 1 91 ? 7.580 6.924 1.016 1.00 91.75 91 ASN A C 1
ATOM 650 O O . ASN A 1 91 ? 6.999 7.264 2.045 1.00 91.75 91 ASN A O 1
ATOM 654 N N . THR A 1 92 ? 7.091 7.199 -0.193 1.00 90.94 92 THR A N 1
ATOM 655 C CA . THR A 1 92 ? 5.810 7.878 -0.418 1.00 90.94 92 THR A CA 1
ATOM 656 C C . THR A 1 92 ? 4.647 7.033 0.090 1.00 90.94 92 THR A C 1
ATOM 658 O O . THR A 1 92 ? 3.807 7.552 0.819 1.00 90.94 92 THR A O 1
ATOM 661 N N . ALA A 1 93 ? 4.629 5.725 -0.186 1.00 90.50 93 ALA A N 1
ATOM 662 C CA . ALA A 1 93 ? 3.617 4.816 0.357 1.00 90.50 93 ALA A CA 1
ATOM 663 C C . ALA A 1 93 ? 3.605 4.818 1.896 1.00 90.50 93 ALA A C 1
ATOM 665 O O . ALA A 1 93 ? 2.542 4.909 2.511 1.00 90.50 93 ALA A O 1
ATOM 666 N N . SER A 1 94 ? 4.785 4.796 2.527 1.00 92.19 94 SER A N 1
ATOM 667 C CA . SER A 1 94 ? 4.906 4.917 3.984 1.00 92.19 94 SER A CA 1
ATOM 668 C C . SER A 1 94 ? 4.381 6.260 4.494 1.00 92.19 94 SER A C 1
ATOM 670 O O . SER A 1 94 ? 3.711 6.300 5.525 1.00 92.19 94 SER A O 1
ATOM 672 N N . ARG A 1 95 ? 4.616 7.359 3.765 1.00 90.75 95 ARG A N 1
ATOM 673 C CA . ARG A 1 95 ? 4.037 8.661 4.116 1.00 90.75 95 ARG A CA 1
ATOM 674 C C . ARG A 1 95 ? 2.517 8.613 4.072 1.00 90.75 95 ARG A C 1
ATOM 676 O O . ARG A 1 95 ? 1.924 8.998 5.072 1.00 90.75 95 ARG A O 1
ATOM 683 N N . MET A 1 96 ? 1.923 8.057 3.011 1.00 91.62 96 MET A N 1
ATOM 684 C CA . MET A 1 96 ? 0.465 7.887 2.897 1.00 91.62 96 MET A CA 1
ATOM 685 C C . MET A 1 96 ? -0.102 7.104 4.092 1.00 91.62 96 MET A C 1
ATOM 687 O O . MET A 1 96 ? -1.143 7.446 4.635 1.00 91.62 96 MET A O 1
ATOM 691 N N . GLU A 1 97 ? 0.595 6.075 4.575 1.00 91.88 97 GLU A N 1
ATOM 692 C CA . GLU A 1 97 ? 0.156 5.316 5.756 1.00 91.88 97 GLU A CA 1
ATOM 693 C C . GLU A 1 97 ? 0.304 6.125 7.057 1.00 91.88 97 GLU A C 1
ATOM 695 O O . GLU A 1 97 ? -0.574 6.091 7.929 1.00 91.88 97 GLU A O 1
ATOM 700 N N . SER A 1 98 ? 1.381 6.901 7.185 1.00 90.69 98 SER A N 1
ATOM 701 C CA . SER A 1 98 ? 1.649 7.729 8.364 1.00 90.69 98 SER A CA 1
ATOM 702 C C . SER A 1 98 ? 0.700 8.923 8.510 1.00 90.69 98 SER A C 1
ATOM 704 O O . SER A 1 98 ? 0.336 9.263 9.634 1.00 90.69 98 SER A O 1
ATOM 706 N N . THR A 1 99 ? 0.290 9.541 7.398 1.00 90.00 99 THR A N 1
ATOM 707 C CA . THR A 1 99 ? -0.612 10.701 7.373 1.00 90.00 99 THR A CA 1
ATOM 708 C C . THR A 1 99 ? -2.084 10.304 7.348 1.00 90.00 99 THR A C 1
ATOM 710 O O . THR A 1 99 ? -2.945 11.147 7.593 1.00 90.00 99 THR A O 1
ATOM 713 N N . SER A 1 100 ? -2.382 9.023 7.113 1.00 85.25 100 SER A N 1
ATOM 714 C CA . SER A 1 100 ? -3.751 8.515 7.120 1.00 85.25 100 SER A CA 1
ATOM 715 C C . SER A 1 100 ? -4.414 8.605 8.498 1.00 85.25 100 SER A C 1
ATOM 717 O O . SER A 1 100 ? -3.783 8.521 9.557 1.00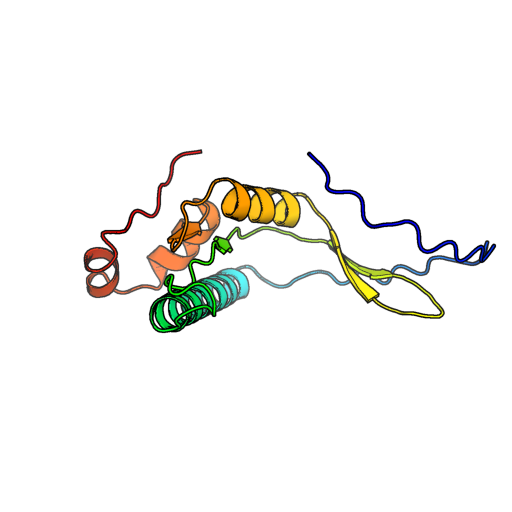 85.25 100 SER A O 1
ATOM 719 N N . LEU A 1 101 ? -5.739 8.736 8.483 1.00 88.69 101 LEU A N 1
ATOM 720 C CA . LEU A 1 101 ? -6.555 8.696 9.691 1.00 88.69 101 LEU A CA 1
ATOM 721 C C . LEU A 1 101 ? -6.780 7.246 10.167 1.00 88.69 101 LEU A C 1
ATOM 723 O O . LEU A 1 101 ? -6.873 6.333 9.343 1.00 88.69 101 LEU A O 1
ATOM 727 N N . PRO A 1 102 ? -6.946 7.010 11.483 1.00 88.88 102 PRO A N 1
ATOM 728 C CA . PRO A 1 102 ? -7.279 5.688 12.013 1.00 88.88 102 PRO A CA 1
ATOM 729 C C . PRO A 1 102 ? -8.549 5.099 11.383 1.00 88.88 102 PRO A C 1
ATOM 731 O O . PRO A 1 102 ? -9.577 5.773 11.288 1.00 88.88 102 PRO A O 1
ATOM 734 N N . GLY A 1 103 ? -8.488 3.830 10.972 1.00 87.06 103 GLY A N 1
ATOM 735 C CA . GLY A 1 103 ? -9.599 3.128 10.325 1.00 87.06 103 GLY A CA 1
ATOM 736 C C . GLY A 1 103 ? -9.836 3.546 8.872 1.00 87.06 103 GLY A C 1
ATOM 737 O O . GLY A 1 103 ? -10.935 3.339 8.355 1.00 87.06 103 GLY A O 1
ATOM 738 N N . ARG A 1 104 ? -8.844 4.168 8.219 1.00 86.75 104 ARG A N 1
ATOM 739 C CA . ARG A 1 104 ? -8.927 4.604 6.820 1.00 86.75 104 ARG A CA 1
ATOM 740 C C . ARG A 1 104 ? -7.695 4.201 6.020 1.00 86.75 104 ARG A C 1
ATOM 742 O O . ARG A 1 104 ? -6.620 3.958 6.568 1.00 86.75 104 ARG A O 1
ATOM 749 N N . MET A 1 105 ? -7.890 4.156 4.706 1.00 87.50 105 MET A N 1
ATOM 750 C CA . MET A 1 105 ? -6.829 4.024 3.717 1.00 87.50 105 MET A CA 1
ATOM 751 C C . MET A 1 105 ? -6.634 5.365 3.020 1.00 87.50 105 MET A C 1
ATOM 753 O O . MET A 1 105 ? -7.599 5.925 2.506 1.00 87.50 105 MET A O 1
ATOM 757 N N . GLN A 1 106 ? -5.395 5.837 2.965 1.00 88.50 106 GLN A N 1
ATOM 758 C CA . GLN A 1 106 ? -5.003 6.964 2.129 1.00 88.50 106 GLN A CA 1
ATOM 759 C C . GLN A 1 106 ? -4.384 6.450 0.827 1.00 88.50 106 GLN A C 1
ATOM 761 O O . GLN A 1 106 ? -3.623 5.480 0.827 1.00 88.50 106 GLN A O 1
ATOM 766 N N . VAL A 1 107 ? -4.727 7.080 -0.293 1.00 87.19 107 VAL A N 1
ATOM 767 C CA . VAL A 1 107 ? -4.301 6.654 -1.630 1.00 87.19 107 VAL A CA 1
ATOM 768 C C . VAL A 1 107 ? -3.765 7.864 -2.383 1.00 87.19 107 VAL A C 1
ATOM 770 O O . VAL A 1 107 ? -4.418 8.904 -2.394 1.00 87.19 107 VAL A O 1
ATOM 773 N N . SER A 1 108 ? -2.597 7.727 -3.011 1.00 89.25 108 SER A N 1
ATOM 774 C CA . SER A 1 108 ? -2.002 8.803 -3.813 1.00 89.25 108 SER A CA 1
ATOM 775 C C . SER A 1 108 ? -2.784 9.078 -5.102 1.00 89.25 108 SER A C 1
ATOM 777 O O . SER A 1 108 ? -3.491 8.202 -5.612 1.00 89.25 108 SER A O 1
ATOM 779 N N . GLU A 1 109 ? -2.595 10.264 -5.682 1.00 87.44 109 GLU A N 1
ATOM 780 C CA . GLU A 1 109 ? -3.235 10.666 -6.941 1.00 87.44 109 GLU A CA 1
ATOM 781 C C . GLU A 1 109 ? -2.871 9.736 -8.112 1.00 87.44 109 GLU A C 1
ATOM 783 O O . GLU A 1 109 ? -3.739 9.378 -8.912 1.00 87.44 109 GLU A O 1
ATOM 788 N N . GLU A 1 110 ? -1.623 9.257 -8.191 1.00 87.62 110 GLU A N 1
ATOM 789 C CA . GLU A 1 110 ? -1.200 8.337 -9.257 1.00 87.62 110 GLU A CA 1
ATOM 790 C C . GLU A 1 110 ? -1.961 7.011 -9.185 1.00 87.62 110 GLU A C 1
ATOM 792 O O . GLU A 1 110 ? -2.445 6.493 -10.192 1.00 87.62 110 GLU A O 1
ATOM 797 N N . THR A 1 111 ? -2.120 6.474 -7.974 1.00 88.19 111 THR A N 1
ATOM 798 C CA . THR A 1 111 ? -2.881 5.238 -7.757 1.00 88.19 111 THR A CA 1
ATOM 799 C C . THR A 1 111 ? -4.363 5.468 -8.027 1.00 88.19 111 THR A C 1
ATOM 801 O O . THR A 1 111 ? -5.015 4.631 -8.649 1.00 88.19 111 THR A O 1
ATOM 804 N N . GLN A 1 112 ? -4.899 6.608 -7.583 1.00 86.69 112 GLN A N 1
ATOM 805 C CA . GLN A 1 112 ? -6.295 6.968 -7.802 1.00 86.69 112 GLN A CA 1
ATOM 806 C C . GLN A 1 112 ? -6.613 7.069 -9.294 1.00 86.69 112 GLN A C 1
ATOM 808 O O . GLN A 1 112 ? -7.645 6.556 -9.720 1.00 86.69 112 GLN A O 1
ATOM 813 N N . SER A 1 113 ? -5.720 7.663 -10.083 1.00 87.12 113 SER A N 1
ATOM 814 C CA . SER A 1 113 ? -5.874 7.787 -11.533 1.00 87.12 113 SER A CA 1
ATOM 815 C C . SER A 1 113 ? -6.019 6.410 -12.186 1.00 87.12 113 SER A C 1
ATOM 817 O O . SER A 1 113 ? -7.018 6.157 -12.856 1.00 87.12 113 SER A O 1
ATOM 819 N N . LEU A 1 114 ? -5.116 5.474 -11.871 1.00 85.94 114 LEU A N 1
ATOM 820 C CA . LEU A 1 114 ? -5.131 4.105 -12.411 1.00 85.94 114 LEU A CA 1
ATOM 821 C C . LEU A 1 114 ? -6.374 3.303 -12.002 1.00 85.94 114 LEU A C 1
ATOM 823 O O . LEU A 1 114 ? -6.91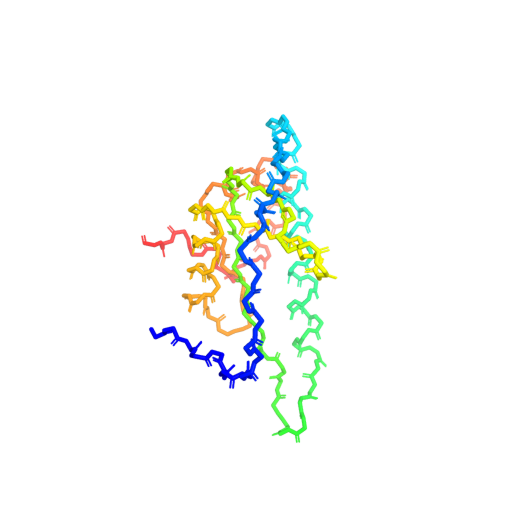5 2.520 -12.779 1.00 85.94 114 LEU A O 1
ATOM 827 N N . VAL A 1 115 ? -6.822 3.481 -10.762 1.00 83.69 115 VAL A N 1
ATOM 828 C CA . VAL A 1 115 ? -7.975 2.771 -10.196 1.00 83.69 115 VAL A CA 1
ATOM 829 C C . VAL A 1 115 ? -9.296 3.355 -10.712 1.00 83.69 115 VAL A C 1
ATOM 831 O O . VAL A 1 115 ? -10.257 2.624 -10.950 1.00 83.69 115 VAL A O 1
ATOM 834 N N . SER A 1 116 ? -9.354 4.671 -10.929 1.00 79.50 116 SER A N 1
ATOM 835 C CA . SER A 1 116 ? -10.562 5.372 -11.379 1.00 79.50 116 SER A CA 1
ATOM 836 C C . SER A 1 116 ? -10.997 5.003 -12.796 1.00 79.50 116 SER A C 1
ATOM 838 O O . SER A 1 116 ? -12.188 5.074 -13.096 1.00 79.50 116 SER A O 1
ATOM 840 N N . GLU A 1 117 ? -10.058 4.573 -13.639 1.00 69.88 117 GLU A N 1
ATOM 841 C CA . GLU A 1 117 ? -10.332 4.092 -14.996 1.00 69.88 117 GLU A CA 1
ATOM 842 C C . GLU A 1 117 ? -10.997 2.707 -15.012 1.00 69.88 117 GLU A C 1
ATOM 844 O O . GLU A 1 117 ? -11.659 2.351 -15.986 1.00 69.88 117 GLU A O 1
ATOM 849 N N . LEU A 1 118 ? -10.848 1.930 -13.932 1.00 66.75 118 LEU A N 1
ATOM 850 C CA . LEU A 1 118 ? -11.293 0.536 -13.852 1.00 66.75 118 LEU A CA 1
ATOM 851 C C . LEU A 1 118 ? -12.507 0.322 -12.937 1.00 66.75 118 LEU A C 1
ATOM 853 O O . LEU A 1 118 ? -13.195 -0.691 -13.070 1.00 66.75 118 LEU A O 1
ATOM 857 N N . ILE A 1 119 ? -12.792 1.252 -12.021 1.00 65.19 119 ILE A N 1
ATOM 858 C CA . ILE A 1 119 ? -13.924 1.148 -11.091 1.00 65.19 119 ILE A CA 1
ATOM 859 C C . ILE A 1 119 ? -15.197 1.761 -11.688 1.00 65.19 119 ILE A C 1
ATOM 861 O O . ILE A 1 119 ? -15.217 2.891 -12.178 1.00 65.19 119 ILE A O 1
ATOM 865 N N . SER A 1 120 ? -16.303 1.023 -11.574 1.00 55.00 120 SER A N 1
ATOM 866 C CA . SER A 1 120 ? -17.635 1.478 -11.979 1.00 55.00 120 SER A CA 1
ATOM 867 C C . SER A 1 120 ? -18.100 2.719 -11.180 1.00 55.00 120 SER A C 1
ATOM 869 O O . SER A 1 120 ? -17.862 2.806 -9.971 1.00 55.00 120 SER A O 1
ATOM 871 N N . PRO A 1 121 ? -18.821 3.688 -11.788 1.00 54.22 121 PRO A N 1
ATOM 872 C CA . PRO A 1 121 ? -19.283 4.901 -11.095 1.00 54.22 121 PRO A CA 1
ATOM 873 C C . PRO A 1 121 ? -20.114 4.639 -9.826 1.00 54.22 121 PRO A C 1
ATOM 875 O O . PRO A 1 121 ? -20.152 5.483 -8.933 1.00 54.22 121 PRO A O 1
ATOM 878 N N . SER A 1 122 ? -20.756 3.471 -9.727 1.00 49.31 122 SER A N 1
ATOM 879 C CA . SER A 1 122 ? -21.558 3.046 -8.574 1.00 49.31 122 SER A CA 1
ATOM 880 C C . SER A 1 122 ? -20.741 2.782 -7.305 1.00 49.31 122 SER A C 1
ATOM 882 O O . SER A 1 122 ? -21.249 3.010 -6.212 1.00 49.31 122 SER A O 1
ATOM 884 N N . GLU A 1 123 ? -19.477 2.365 -7.418 1.00 51.53 123 GLU A N 1
ATOM 885 C CA . GLU A 1 123 ? -18.600 2.136 -6.257 1.00 51.53 123 GLU A CA 1
ATOM 886 C C . GLU A 1 123 ? -17.864 3.413 -5.819 1.00 51.53 123 GLU A C 1
ATOM 888 O O . GLU A 1 123 ? -17.517 3.552 -4.648 1.00 51.53 123 GLU A O 1
ATOM 893 N N . ARG A 1 124 ? -17.710 4.402 -6.719 1.00 51.12 124 ARG A N 1
ATOM 894 C CA . ARG A 1 124 ? -17.165 5.737 -6.386 1.00 51.12 124 ARG A CA 1
ATOM 895 C C . ARG A 1 124 ? -18.025 6.501 -5.374 1.00 51.12 124 ARG A C 1
ATOM 897 O O . ARG A 1 124 ? -17.490 7.322 -4.638 1.00 51.12 124 ARG A O 1
ATOM 904 N N . ALA A 1 125 ? -19.340 6.270 -5.360 1.00 41.00 125 ALA A N 1
ATOM 905 C CA . ALA A 1 125 ? -20.297 7.043 -4.563 1.00 41.00 125 ALA A CA 1
ATOM 906 C C . ALA A 1 125 ? -20.522 6.501 -3.138 1.00 41.00 125 ALA A C 1
ATOM 908 O O . ALA A 1 125 ? -20.920 7.261 -2.256 1.00 41.00 125 ALA A O 1
ATOM 909 N N . LEU A 1 126 ? -20.271 5.209 -2.895 1.00 43.66 126 LEU A N 1
ATOM 910 C CA . LEU A 1 126 ? -20.479 4.586 -1.579 1.00 43.66 126 LEU A CA 1
ATOM 911 C C . LEU A 1 126 ? -19.330 4.878 -0.599 1.00 43.66 126 LEU A C 1
ATOM 913 O O . LEU A 1 126 ? -19.528 4.842 0.614 1.00 43.66 126 LEU A O 1
ATOM 917 N N . ASP A 1 127 ? -18.158 5.251 -1.115 1.00 50.25 127 ASP A N 1
ATOM 918 C CA . ASP A 1 127 ? -16.934 5.485 -0.345 1.00 50.25 127 ASP A CA 1
ATOM 919 C C . ASP A 1 127 ? -16.715 6.966 0.009 1.00 50.25 127 ASP A C 1
ATOM 921 O O . ASP A 1 127 ? -15.596 7.476 0.001 1.00 50.25 127 ASP A O 1
ATOM 925 N N . GLY A 1 128 ? -17.779 7.668 0.427 1.00 40.03 128 GLY A N 1
ATOM 926 C CA . GLY A 1 128 ? -17.725 9.024 1.014 1.00 40.03 128 GLY A CA 1
ATOM 927 C C . GLY A 1 128 ? -16.787 9.177 2.231 1.00 40.03 128 GLY A C 1
ATOM 928 O O . GLY A 1 128 ? -16.711 10.240 2.845 1.00 40.03 128 GLY A O 1
ATOM 929 N N . LYS A 1 129 ? -16.027 8.134 2.577 1.00 43.69 129 LYS A N 1
ATOM 930 C CA . LYS A 1 129 ? -14.845 8.158 3.430 1.00 43.69 129 LYS A CA 1
ATOM 931 C C . LYS A 1 129 ? -13.588 8.568 2.638 1.00 43.69 129 LYS A C 1
ATOM 933 O O . LYS A 1 129 ? -12.592 7.865 2.667 1.00 43.69 129 LYS A O 1
ATOM 938 N N . SER A 1 130 ? -13.663 9.733 1.991 1.00 41.84 130 SER A N 1
ATOM 939 C CA . SER A 1 130 ? -12.546 10.592 1.561 1.00 41.84 130 SER A CA 1
ATOM 940 C C . SER A 1 130 ? -11.248 9.869 1.163 1.00 41.84 130 SER A C 1
ATOM 942 O O . SER A 1 130 ? -10.347 9.705 1.986 1.00 41.84 130 SER A O 1
ATOM 944 N N . TYR A 1 131 ? -11.121 9.549 -0.124 1.00 49.78 131 TYR A N 1
ATOM 945 C CA . TYR A 1 131 ? -9.828 9.655 -0.796 1.00 49.78 131 TYR A CA 1
ATOM 946 C C . TYR A 1 131 ? -9.412 11.127 -0.687 1.00 49.78 131 TYR A C 1
ATOM 948 O O . TYR A 1 131 ? -9.864 11.951 -1.485 1.00 49.78 131 TYR A O 1
ATOM 956 N N . ASP A 1 132 ? -8.702 11.507 0.374 1.00 41.44 132 ASP A N 1
ATOM 957 C CA . ASP A 1 132 ? -8.199 12.866 0.491 1.00 41.44 132 ASP 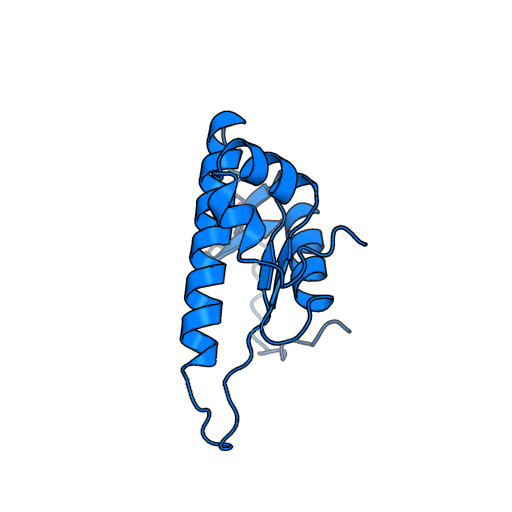A CA 1
ATOM 958 C C . ASP A 1 132 ? -7.045 13.016 -0.502 1.00 41.44 132 ASP A C 1
ATOM 960 O O . ASP A 1 132 ? -5.895 12.691 -0.245 1.00 41.44 132 ASP A O 1
ATOM 964 N N . GLY A 1 133 ? -7.366 13.495 -1.702 1.00 40.50 133 GLY A N 1
ATOM 965 C CA . GLY A 1 133 ? -6.379 13.907 -2.703 1.00 40.50 133 GLY A CA 1
ATOM 966 C C . GLY A 1 133 ? -5.579 15.144 -2.272 1.00 40.50 133 GLY A C 1
ATOM 967 O O . GLY A 1 133 ? -5.272 15.989 -3.103 1.00 40.50 133 GLY A O 1
ATOM 968 N N . SER A 1 134 ? -5.307 15.301 -0.977 1.00 31.31 134 SER A N 1
ATOM 969 C CA . SER A 1 134 ? -4.571 16.410 -0.389 1.00 31.31 134 SER A CA 1
ATOM 970 C C . SER A 1 134 ? -3.378 15.864 0.385 1.00 31.31 134 SER A C 1
ATOM 972 O O . SER A 1 134 ? -3.489 15.515 1.562 1.00 31.31 134 SER A O 1
ATOM 974 N N . VAL A 1 135 ? -2.237 15.822 -0.296 1.00 34.09 135 VAL A N 1
ATOM 975 C CA . VAL A 1 135 ? -0.969 16.237 0.315 1.00 34.09 135 VAL A CA 1
ATOM 976 C C . VAL A 1 135 ? -0.799 17.735 0.132 1.00 34.09 135 VAL A C 1
ATOM 978 O O . VAL A 1 135 ? -1.172 18.238 -0.950 1.00 34.09 135 VAL A O 1
#

Radius of gyration: 18.58 Å; chains: 1; bounding box: 55×33×44 Å

InterPro domains:
  IPR001054 Adenylyl cyclase class-3/4/guanylyl cyclase [PF00211] (30-116)
  IPR001054 Adenylyl cyclase class-3/4/guanylyl cyclase [PS50125] (61-97)
  IPR001054 Adenylyl cyclase class-3/4/guanylyl cyclase [SM00044] (2-123)
  IPR001054 Adenylyl cyclase class-3/4/guanylyl cyclase [cd07302] (35-117)
  IPR018297 Adenylyl cyclase class-4/guanylyl cyclase, conserved site [PS00452] (74-97)
  IPR029787 Nucleotide cyclase [G3DSA:3.30.70.1230] (2-131)
  IPR029787 Nucleotide cyclase [SSF55073] (33-118)
  IPR050401 Cyclic nucleotide synthase [PTHR11920] (35-119)

pLDDT: mean 74.04, std 19.65, range [28.98, 92.19]

Sequence (135 aa):
MAAGLGTDDDDDDDNGGKDLAIGSMRREAEKASCAMAAVSFGKAVLDEASNHLMPNGKQCQIRAGVHTGDVCSGVVGSRMPRYCLFGDTVNTASRMESTSLPGRMQVSEETQSLVSELISPSERALDGKSYDGSV

Secondary structure (DSSP, 8-state):
--PPPP---------S----EEEPP--HHHHHHHHHHHHHHHHHHHHHHHTPBPTTSSBP---EEE-----EEEEE-SSS-EEEEESHHHHHHHHHHHHSPTT-EEE-HHHHHHHHTTS-HHHHTT--S------

Foldseek 3Di:
DPDDDDPPPDPDPDPDDFPWDWDFDDDPVVQLVVLQVVVVVVVVVLVVQQVDADPVRDGRWAFFFEETDTWIWTWTDDVDTDIDIDDVRVVNRVVQRVPTDTSDYAYEPVSCVSNVVPDDPVVVPVCPVDNPNDD

Organism: NCBI:txid464258